Protein AF-A0A1F4F402-F1 (afdb_monomer_lite)

Sequence (115 aa):
MKLEFRPLTPDLWDDAAALFGPRGACAGCWCMFWKLPRAEFARLIEYRLSFPDFGMSSTGVLTLTAGVTGTRVSWSNEGDMGANPYLHYFALLMDRMVGPDFEQGLARLKMLAEK

Structure (mmCIF, N/CA/C/O backbone):
data_AF-A0A1F4F402-F1
#
_entry.id   AF-A0A1F4F402-F1
#
loop_
_atom_site.group_PDB
_atom_site.id
_atom_site.type_symbol
_atom_site.label_atom_id
_atom_site.label_alt_id
_atom_site.label_comp_id
_atom_site.label_asym_id
_atom_site.label_entity_id
_atom_site.label_seq_id
_atom_site.pdbx_PDB_ins_code
_atom_site.Cartn_x
_atom_site.Cartn_y
_atom_site.Cartn_z
_atom_site.occupancy
_atom_site.B_iso_or_equiv
_atom_site.auth_seq_id
_atom_site.auth_comp_id
_atom_site.auth_asym_id
_atom_site.auth_atom_id
_atom_site.pdbx_PDB_model_num
ATOM 1 N N . MET A 1 1 ? 4.636 -38.095 4.152 1.00 57.50 1 MET A N 1
ATOM 2 C CA . MET A 1 1 ? 5.052 -36.992 3.260 1.00 57.50 1 MET A CA 1
ATOM 3 C C . MET A 1 1 ? 5.585 -35.871 4.134 1.00 57.50 1 MET A C 1
ATOM 5 O O . MET A 1 1 ? 4.870 -35.460 5.039 1.00 57.50 1 MET A O 1
ATOM 9 N N . LYS A 1 2 ? 6.844 -35.461 3.952 1.00 78.38 2 LYS A N 1
ATOM 10 C CA . LYS A 1 2 ? 7.470 -34.389 4.736 1.00 78.38 2 LYS A CA 1
ATOM 11 C C . LYS A 1 2 ? 7.464 -33.130 3.875 1.00 78.38 2 LYS A C 1
ATOM 13 O O . LYS A 1 2 ? 7.974 -33.168 2.762 1.00 78.38 2 LYS A O 1
ATOM 18 N N . LEU A 1 3 ? 6.817 -32.074 4.355 1.00 86.88 3 LEU A N 1
ATOM 19 C CA . LEU A 1 3 ? 6.808 -30.774 3.691 1.00 86.88 3 LEU A CA 1
ATOM 20 C C . LEU A 1 3 ? 7.946 -29.935 4.266 1.00 86.88 3 LEU A C 1
ATOM 22 O O . LEU A 1 3 ? 8.109 -29.870 5.485 1.00 86.88 3 LEU A O 1
ATOM 26 N N . GLU A 1 4 ? 8.722 -29.313 3.388 1.00 88.00 4 GLU A N 1
ATOM 27 C CA . GLU A 1 4 ? 9.764 -28.358 3.749 1.00 88.00 4 GLU A CA 1
ATOM 28 C C . GLU A 1 4 ? 9.376 -26.987 3.209 1.00 88.00 4 GLU A C 1
ATOM 30 O O . GLU A 1 4 ? 8.964 -26.854 2.057 1.00 88.00 4 GLU A O 1
ATOM 35 N N . PHE A 1 5 ? 9.489 -25.973 4.060 1.00 87.88 5 PHE A N 1
ATOM 36 C CA . PHE A 1 5 ? 9.122 -24.603 3.734 1.00 87.88 5 PHE A CA 1
ATOM 37 C C . PHE A 1 5 ? 10.397 -23.789 3.550 1.00 87.88 5 PHE A C 1
ATOM 39 O O . PHE A 1 5 ? 11.268 -23.796 4.422 1.00 87.88 5 PHE A O 1
ATOM 46 N N . ARG A 1 6 ? 10.506 -23.096 2.416 1.00 84.62 6 ARG A N 1
ATOM 47 C CA . ARG A 1 6 ? 11.622 -22.199 2.098 1.00 84.62 6 ARG A CA 1
ATOM 48 C C . ARG A 1 6 ? 11.091 -20.772 1.930 1.00 84.62 6 ARG A C 1
ATOM 50 O O . ARG A 1 6 ? 9.959 -20.618 1.469 1.00 84.62 6 ARG A O 1
ATOM 57 N N . PRO A 1 7 ? 11.856 -19.741 2.321 1.00 85.00 7 PRO A N 1
ATOM 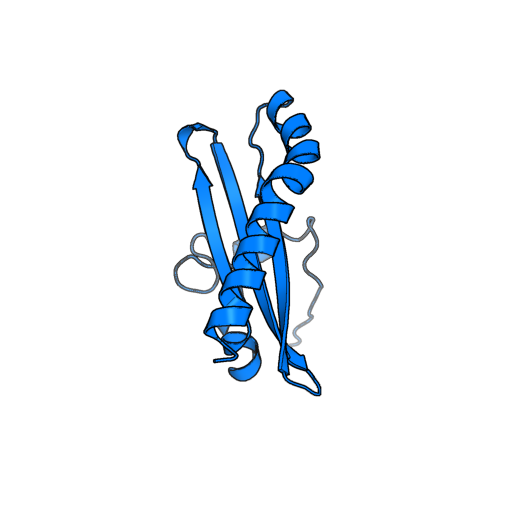58 C CA . PRO A 1 7 ? 11.492 -18.360 2.029 1.00 85.00 7 PRO A CA 1
ATOM 59 C C . PRO A 1 7 ? 11.445 -18.138 0.513 1.00 85.00 7 PRO A C 1
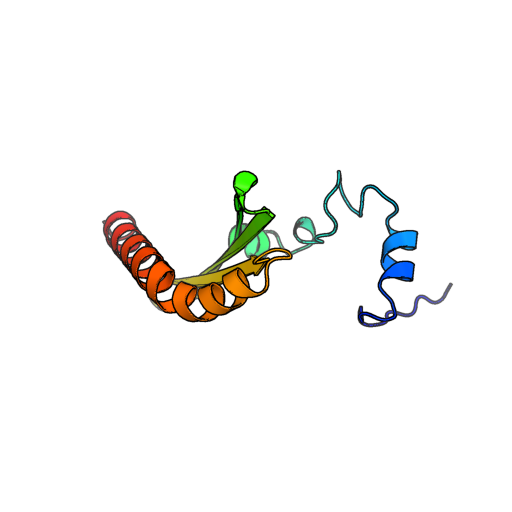ATOM 61 O O . PRO A 1 7 ? 12.235 -18.725 -0.222 1.00 85.00 7 PRO A O 1
ATOM 64 N N . LEU A 1 8 ? 10.519 -17.293 0.054 1.00 81.94 8 LEU A N 1
ATOM 65 C CA . LEU A 1 8 ? 10.440 -16.912 -1.352 1.00 81.94 8 LEU A CA 1
ATOM 66 C C . LEU A 1 8 ? 11.537 -15.888 -1.654 1.00 81.94 8 LEU A C 1
ATOM 68 O O . LEU A 1 8 ? 11.464 -14.745 -1.205 1.00 81.94 8 LEU A O 1
ATOM 72 N N . THR A 1 9 ? 12.552 -16.314 -2.391 1.00 89.69 9 THR A N 1
ATOM 73 C CA . THR A 1 9 ? 13.630 -15.470 -2.911 1.00 89.69 9 THR A CA 1
ATOM 74 C C . THR A 1 9 ? 13.460 -15.287 -4.426 1.00 89.69 9 THR A C 1
ATOM 76 O O . THR A 1 9 ? 12.722 -16.060 -5.043 1.00 89.69 9 THR A O 1
ATOM 79 N N . PRO A 1 10 ? 14.086 -14.271 -5.056 1.00 90.25 10 PRO A N 1
ATOM 80 C CA . PRO A 1 10 ? 13.924 -14.023 -6.494 1.00 90.25 10 PRO A CA 1
ATOM 81 C C . PRO A 1 10 ? 14.253 -15.235 -7.379 1.00 90.25 10 PRO A C 1
ATOM 83 O O . PRO A 1 10 ? 13.588 -15.466 -8.382 1.00 90.25 10 PRO A O 1
ATOM 86 N N . ASP A 1 11 ? 15.234 -16.040 -6.976 1.00 94.50 11 ASP A N 1
ATOM 87 C CA . ASP A 1 11 ? 15.654 -17.289 -7.622 1.00 94.50 11 ASP A CA 1
ATOM 88 C C . ASP A 1 11 ? 14.620 -18.426 -7.535 1.00 94.50 11 ASP A C 1
ATOM 90 O O . ASP A 1 11 ? 14.719 -19.393 -8.283 1.00 94.50 11 ASP A O 1
ATOM 94 N N . LEU A 1 12 ? 13.609 -18.303 -6.671 1.00 91.38 12 LEU A N 1
ATOM 95 C CA . LEU A 1 12 ? 12.534 -19.285 -6.488 1.00 91.38 12 LEU A CA 1
ATOM 96 C C . LEU A 1 12 ? 11.186 -18.805 -7.056 1.00 91.38 12 LEU A C 1
ATOM 98 O O . LEU A 1 12 ? 10.144 -19.412 -6.790 1.00 91.38 12 LEU A O 1
ATOM 102 N N . TRP A 1 13 ? 11.173 -17.709 -7.822 1.00 86.94 13 TRP A N 1
ATOM 103 C CA . TRP A 1 13 ? 9.931 -17.148 -8.358 1.00 86.94 13 TRP A CA 1
ATOM 104 C C . TRP A 1 13 ? 9.253 -18.075 -9.371 1.00 86.94 13 TRP A C 1
ATOM 106 O O . TRP A 1 13 ? 8.036 -18.248 -9.315 1.00 86.94 13 TRP A O 1
ATOM 116 N N . ASP A 1 14 ? 10.026 -18.721 -10.244 1.00 89.62 14 ASP A N 1
ATOM 117 C CA . ASP A 1 14 ? 9.483 -19.640 -11.250 1.00 89.62 14 ASP A CA 1
ATOM 118 C C . ASP A 1 14 ? 8.810 -20.862 -10.605 1.00 89.62 14 ASP A C 1
ATOM 120 O O . ASP A 1 14 ? 7.743 -21.296 -11.048 1.00 89.62 14 ASP A O 1
ATOM 124 N N . ASP A 1 15 ? 9.365 -21.362 -9.497 1.00 90.31 15 ASP A N 1
ATOM 125 C CA . ASP A 1 15 ? 8.775 -22.452 -8.714 1.00 90.31 15 ASP A CA 1
ATOM 126 C C . ASP A 1 15 ? 7.448 -22.025 -8.074 1.00 90.31 15 ASP A C 1
ATOM 128 O O . ASP A 1 15 ? 6.453 -22.757 -8.118 1.00 90.31 15 ASP A O 1
ATOM 132 N N . ALA A 1 16 ? 7.400 -20.817 -7.505 1.00 85.75 16 ALA A N 1
ATOM 133 C CA . ALA A 1 16 ? 6.163 -20.248 -6.979 1.00 85.75 16 ALA A CA 1
ATOM 134 C C . ALA A 1 16 ? 5.125 -20.044 -8.095 1.00 85.75 16 ALA A C 1
ATOM 136 O O . ALA A 1 16 ? 3.940 -20.338 -7.901 1.00 85.75 16 ALA A O 1
ATOM 137 N N . ALA A 1 17 ? 5.569 -19.605 -9.276 1.00 86.12 17 ALA A N 1
ATOM 138 C CA . ALA A 1 17 ? 4.723 -19.416 -10.442 1.00 86.12 17 ALA A CA 1
ATOM 139 C C . ALA A 1 17 ? 4.111 -20.735 -10.933 1.00 86.12 17 ALA A C 1
ATOM 141 O O . ALA A 1 17 ? 2.912 -20.800 -11.217 1.00 86.12 17 ALA A O 1
ATOM 142 N N . ALA A 1 18 ? 4.907 -21.804 -10.966 1.00 87.75 18 ALA A N 1
ATOM 143 C CA . ALA A 1 18 ? 4.453 -23.145 -11.312 1.00 87.75 18 ALA A CA 1
ATOM 144 C C . ALA A 1 18 ? 3.474 -23.716 -10.274 1.00 87.75 18 ALA A C 1
ATOM 146 O O . ALA A 1 18 ? 2.473 -24.328 -10.648 1.00 87.75 18 ALA A O 1
ATOM 147 N N . LEU A 1 19 ? 3.730 -23.487 -8.981 1.00 86.62 19 LEU A N 1
ATOM 148 C CA . LEU A 1 19 ? 2.892 -23.985 -7.888 1.00 86.62 19 LEU A CA 1
ATOM 149 C C . LEU A 1 19 ? 1.459 -23.433 -7.944 1.00 86.62 19 LEU A C 1
ATOM 151 O O . LEU A 1 19 ? 0.507 -24.175 -7.700 1.00 86.62 19 LEU A O 1
ATOM 155 N N . PHE A 1 20 ? 1.300 -22.142 -8.246 1.00 83.56 20 PHE A N 1
ATOM 156 C CA . PHE A 1 20 ? -0.009 -21.475 -8.268 1.00 83.56 20 PHE A CA 1
ATOM 157 C C . PHE A 1 20 ? -0.618 -21.340 -9.672 1.00 83.56 20 PHE A C 1
ATOM 159 O O . PHE A 1 20 ? -1.826 -21.136 -9.805 1.00 83.56 20 PHE A O 1
ATOM 166 N N . GLY A 1 21 ? 0.183 -21.498 -10.726 1.00 82.62 21 GLY A N 1
ATOM 167 C CA . GLY A 1 21 ? -0.257 -21.426 -12.115 1.00 82.62 21 GLY A CA 1
ATOM 168 C C . GLY A 1 21 ? -0.598 -20.004 -12.593 1.00 82.62 21 GLY A C 1
ATOM 169 O O . GLY A 1 21 ? -0.567 -19.041 -11.830 1.00 82.62 21 GLY A O 1
ATOM 170 N N . PRO A 1 22 ? -0.989 -19.838 -13.870 1.00 78.06 22 PRO A N 1
ATOM 171 C CA . PRO A 1 22 ? -1.123 -18.527 -14.522 1.00 78.06 22 PRO A CA 1
ATOM 172 C C . PRO A 1 22 ? -2.234 -17.628 -13.955 1.00 78.06 22 PRO A C 1
ATOM 174 O O . PRO A 1 22 ? -2.300 -16.451 -14.293 1.00 78.06 22 PRO A O 1
ATOM 177 N N . ARG A 1 23 ? -3.123 -18.163 -13.106 1.00 74.56 23 ARG A N 1
ATOM 178 C CA . ARG A 1 23 ? -4.188 -17.399 -12.430 1.00 74.56 23 ARG A CA 1
ATOM 179 C C . ARG A 1 23 ? -3.916 -17.174 -10.937 1.00 74.56 23 ARG A C 1
ATOM 181 O O . ARG A 1 23 ? -4.808 -16.697 -10.238 1.00 74.56 23 ARG A O 1
ATOM 188 N N . GLY A 1 24 ? -2.718 -17.498 -10.450 1.00 74.38 24 GLY A N 1
ATOM 189 C CA . GLY A 1 24 ? -2.340 -17.314 -9.052 1.00 74.38 24 GLY A CA 1
ATOM 190 C C . GLY A 1 24 ? -3.173 -18.143 -8.065 1.00 74.38 24 GLY A C 1
ATOM 191 O O . GLY A 1 24 ? -3.932 -19.039 -8.432 1.00 74.38 24 GLY A O 1
ATOM 192 N N . ALA A 1 25 ? -3.025 -17.827 -6.778 1.00 69.62 25 ALA A N 1
ATOM 193 C CA . ALA A 1 25 ? -3.571 -18.615 -5.674 1.00 69.62 25 ALA A CA 1
ATOM 194 C C . ALA A 1 25 ? -5.080 -18.405 -5.424 1.00 69.62 25 ALA A C 1
ATOM 196 O O . ALA A 1 25 ? -5.731 -19.298 -4.882 1.00 69.62 25 ALA A O 1
ATOM 197 N N . CYS A 1 26 ? -5.651 -17.245 -5.785 1.00 65.75 26 CYS A N 1
ATOM 198 C CA . CYS A 1 26 ? -7.094 -16.980 -5.670 1.00 65.75 26 CYS A CA 1
ATOM 199 C C . CYS A 1 26 ? -7.580 -15.989 -6.728 1.00 65.75 26 CYS A C 1
ATOM 201 O O . CYS A 1 26 ? -7.274 -14.801 -6.653 1.00 65.75 26 CYS A O 1
ATOM 203 N N . ALA A 1 27 ? -8.375 -16.472 -7.687 1.00 64.25 27 ALA A N 1
ATOM 204 C CA . ALA A 1 27 ? -9.091 -15.650 -8.669 1.00 64.25 27 ALA A CA 1
ATOM 205 C C . ALA A 1 27 ? -8.232 -14.579 -9.386 1.00 64.25 27 ALA A C 1
ATOM 207 O O . ALA A 1 27 ? -8.727 -13.501 -9.700 1.00 64.25 27 ALA A O 1
ATOM 208 N N . GLY A 1 28 ? -6.951 -14.858 -9.652 1.00 66.62 28 GLY A N 1
ATOM 209 C CA . GLY A 1 28 ? -6.022 -13.908 -10.275 1.00 66.62 28 GLY A CA 1
ATOM 210 C C . GLY A 1 28 ? -5.081 -13.191 -9.300 1.00 66.62 28 GLY A C 1
ATOM 211 O O . GLY A 1 28 ? -4.098 -12.614 -9.759 1.00 66.62 28 GLY A O 1
ATOM 212 N N . CYS A 1 29 ? -5.320 -13.235 -7.979 1.00 69.31 29 CYS A N 1
ATOM 213 C CA . CYS A 1 29 ? -4.387 -12.685 -6.987 1.00 69.31 29 CYS A CA 1
ATOM 214 C C . CYS A 1 29 ? -3.326 -13.708 -6.573 1.00 69.31 29 CYS A C 1
ATOM 216 O O . CYS A 1 29 ? -3.616 -14.870 -6.272 1.00 69.31 29 CYS A O 1
ATOM 218 N N . TRP A 1 30 ? -2.095 -13.214 -6.482 1.00 71.19 30 TRP A N 1
ATOM 219 C CA . TRP A 1 30 ? -0.933 -13.909 -5.923 1.00 71.19 30 TRP A CA 1
ATOM 220 C C . TRP A 1 30 ? -0.695 -13.563 -4.448 1.00 71.19 30 TRP A C 1
ATOM 222 O O . TRP A 1 30 ? 0.046 -14.250 -3.751 1.00 71.19 30 TRP A O 1
ATOM 232 N N . CYS A 1 31 ? -1.352 -12.511 -3.958 1.00 66.62 31 CYS A N 1
ATOM 233 C CA . CYS A 1 31 ? -1.361 -12.127 -2.555 1.00 66.62 31 CYS A CA 1
ATOM 234 C C . CYS A 1 31 ? -1.967 -13.246 -1.692 1.00 66.62 31 CYS A C 1
ATOM 236 O O . CYS A 1 31 ? -2.873 -13.920 -2.143 1.00 66.62 31 CYS A O 1
ATOM 238 N N . MET A 1 32 ? -1.527 -13.455 -0.447 1.00 69.19 32 MET A N 1
ATOM 239 C CA . MET A 1 32 ? -2.148 -14.424 0.489 1.00 69.19 32 MET A CA 1
ATOM 240 C C . MET A 1 32 ? -2.988 -13.724 1.565 1.00 69.19 32 MET A C 1
ATOM 242 O O . MET A 1 32 ? -3.213 -14.255 2.650 1.00 69.19 32 MET A O 1
ATOM 246 N N . PHE A 1 33 ? -3.436 -12.507 1.271 1.00 63.53 33 PHE A N 1
ATOM 247 C CA . PHE A 1 33 ? -3.938 -11.560 2.259 1.00 63.53 33 PHE A CA 1
ATOM 248 C C . PHE A 1 33 ? -5.185 -12.031 3.015 1.00 63.53 33 PHE A C 1
ATOM 250 O O . PHE A 1 33 ? -5.333 -11.783 4.207 1.00 63.53 33 PHE A O 1
ATOM 257 N N . TRP A 1 34 ? -6.053 -12.799 2.353 1.00 61.75 34 TRP A N 1
ATOM 258 C CA . TRP A 1 34 ? -7.238 -13.406 2.971 1.00 61.75 34 TRP A CA 1
ATOM 259 C C . TRP A 1 34 ? -6.911 -14.499 3.999 1.00 61.75 34 TRP A C 1
ATOM 261 O O . TRP A 1 34 ? -7.810 -14.946 4.708 1.00 61.75 34 TRP A O 1
ATOM 271 N N . LYS A 1 35 ? -5.655 -14.968 4.067 1.00 66.81 35 LYS A N 1
ATOM 272 C CA . LYS A 1 35 ? -5.200 -15.909 5.102 1.00 66.81 35 LYS A CA 1
ATOM 273 C C . LYS A 1 35 ? -4.736 -15.214 6.379 1.00 66.81 35 LYS A C 1
ATOM 275 O O . LYS A 1 35 ? -4.493 -15.908 7.364 1.00 66.81 35 LYS A O 1
ATOM 280 N N . LEU A 1 36 ? -4.623 -13.883 6.386 1.00 69.62 36 LEU A N 1
ATOM 281 C CA . LEU A 1 36 ? -4.399 -13.148 7.625 1.00 69.62 36 LEU A CA 1
ATOM 282 C C . LEU A 1 36 ? -5.605 -13.336 8.560 1.00 69.62 36 LEU A C 1
ATOM 284 O O . LEU A 1 36 ? -6.743 -13.435 8.083 1.00 69.62 36 LEU A O 1
ATOM 288 N N . PRO A 1 37 ? -5.399 -13.368 9.891 1.00 79.38 37 PRO A N 1
ATOM 289 C CA . PRO A 1 37 ? -6.499 -13.308 10.841 1.00 79.38 37 PRO A CA 1
ATOM 290 C C . PRO A 1 37 ? -7.448 -12.166 10.469 1.00 79.38 37 PRO A C 1
ATOM 292 O O . PRO A 1 37 ? -7.001 -11.076 10.121 1.00 79.38 37 PRO A O 1
ATOM 295 N N . ARG A 1 38 ? -8.766 -12.375 10.576 1.00 72.88 38 ARG A N 1
ATOM 296 C CA . ARG A 1 38 ? -9.774 -11.370 10.180 1.00 72.88 38 ARG A CA 1
ATOM 297 C C . ARG A 1 38 ? -9.503 -9.980 10.774 1.00 72.88 38 ARG A C 1
ATOM 299 O O . ARG A 1 38 ? -9.776 -8.974 10.128 1.00 72.88 38 ARG A O 1
ATOM 306 N N . ALA A 1 39 ? -8.966 -9.933 11.994 1.00 71.56 39 ALA A N 1
ATOM 307 C CA . ALA A 1 39 ? -8.585 -8.697 12.666 1.00 71.56 39 ALA A CA 1
ATOM 308 C C . ALA A 1 39 ? -7.412 -7.966 11.989 1.00 71.56 39 ALA A C 1
ATOM 310 O O . ALA A 1 39 ? -7.391 -6.744 12.005 1.00 71.56 39 ALA A O 1
ATOM 311 N N . GLU A 1 40 ? -6.457 -8.684 11.400 1.00 71.75 40 GLU A N 1
ATOM 312 C CA . GLU A 1 40 ? -5.382 -8.099 10.591 1.00 71.75 40 GLU A CA 1
ATOM 313 C C . GLU A 1 40 ? -5.892 -7.700 9.210 1.00 71.75 40 GLU A C 1
ATOM 315 O O . GLU A 1 40 ? -5.652 -6.577 8.785 1.00 71.75 40 GLU A O 1
ATOM 320 N N . PHE A 1 41 ? -6.691 -8.550 8.558 1.00 71.56 41 PHE A N 1
ATOM 321 C CA . PHE A 1 41 ? -7.305 -8.217 7.270 1.00 71.56 41 PHE A CA 1
ATOM 322 C C . PHE A 1 41 ? -8.133 -6.921 7.338 1.00 71.56 41 PHE A C 1
ATOM 324 O O . PHE A 1 41 ? -8.005 -6.053 6.483 1.00 71.56 41 PHE A O 1
ATOM 331 N N . ALA A 1 42 ? -8.938 -6.742 8.391 1.00 75.44 42 ALA A N 1
ATOM 332 C CA . ALA A 1 42 ? -9.751 -5.539 8.586 1.00 75.44 42 ALA A CA 1
ATOM 333 C C . ALA A 1 42 ? -8.933 -4.267 8.884 1.00 75.44 42 ALA A C 1
ATOM 335 O O . ALA A 1 42 ? -9.483 -3.168 8.878 1.00 75.44 42 ALA A O 1
ATOM 336 N N . ARG A 1 43 ? -7.639 -4.405 9.184 1.00 80.69 43 ARG A N 1
ATOM 337 C CA . ARG A 1 43 ? -6.739 -3.295 9.516 1.00 80.69 43 ARG A CA 1
ATOM 338 C C . ARG A 1 43 ? -5.947 -2.794 8.321 1.00 80.69 43 ARG A C 1
ATOM 340 O O . ARG A 1 43 ? -5.117 -1.908 8.491 1.00 80.69 43 ARG A O 1
ATOM 347 N N . LEU A 1 44 ? -6.176 -3.341 7.137 1.00 81.25 44 LEU A N 1
ATOM 348 C CA . LEU A 1 44 ? -5.408 -2.993 5.961 1.00 81.25 44 LEU A CA 1
ATOM 349 C C . LEU A 1 44 ? -6.312 -2.581 4.808 1.00 81.25 44 LEU A C 1
ATOM 351 O O . LEU A 1 44 ? -7.327 -3.214 4.527 1.00 81.25 44 LEU A O 1
ATOM 355 N N . ILE A 1 45 ? -5.900 -1.519 4.129 1.00 84.31 45 ILE A N 1
ATOM 356 C CA . ILE A 1 45 ? -6.543 -1.026 2.919 1.00 84.31 45 ILE A CA 1
ATOM 357 C C . ILE A 1 45 ? -5.451 -0.903 1.860 1.00 84.31 45 ILE A C 1
ATOM 359 O O . ILE A 1 45 ? -4.580 -0.042 1.969 1.00 84.31 45 ILE A O 1
ATOM 363 N N . GLU A 1 46 ? -5.490 -1.770 0.852 1.00 85.00 46 GLU A N 1
ATOM 364 C CA . GLU A 1 46 ? -4.650 -1.667 -0.343 1.00 85.00 46 GLU A CA 1
ATOM 365 C C . GLU A 1 46 ? -5.442 -0.961 -1.444 1.00 85.00 46 GLU A C 1
ATOM 367 O O . GLU A 1 46 ? -6.611 -1.272 -1.686 1.00 85.00 46 GLU A O 1
ATOM 372 N N . TYR A 1 47 ? -4.803 -0.021 -2.128 1.00 82.88 47 TYR A N 1
ATOM 373 C CA . TYR A 1 47 ? -5.329 0.590 -3.339 1.00 82.88 47 TYR A CA 1
ATOM 374 C C . TYR A 1 47 ? -4.267 0.550 -4.434 1.00 82.88 47 TYR A C 1
ATOM 376 O O . TYR A 1 47 ? -3.074 0.694 -4.177 1.00 82.88 47 TYR A O 1
ATOM 384 N N . ARG A 1 48 ? -4.712 0.365 -5.678 1.00 82.69 48 ARG A N 1
ATOM 385 C CA . ARG A 1 48 ? -3.848 0.390 -6.857 1.00 82.69 48 ARG A CA 1
ATOM 386 C C . ARG A 1 48 ? -4.327 1.468 -7.814 1.00 82.69 48 ARG A C 1
ATOM 388 O O . ARG A 1 48 ? -5.473 1.446 -8.255 1.00 82.69 48 ARG A O 1
ATOM 395 N N . LEU A 1 49 ? -3.435 2.394 -8.130 1.00 82.31 49 LEU A N 1
ATOM 396 C CA . LEU A 1 49 ? -3.604 3.429 -9.136 1.00 82.31 49 LEU A CA 1
ATOM 397 C C . LEU A 1 49 ? -2.826 3.006 -10.381 1.00 82.31 49 LEU A C 1
ATOM 399 O O . LEU A 1 49 ? -1.647 2.662 -10.307 1.00 82.31 49 LEU A O 1
ATOM 403 N N . SER A 1 50 ? -3.493 3.002 -11.529 1.00 80.50 50 SER A N 1
ATOM 404 C CA . SER A 1 50 ? -2.865 2.734 -12.821 1.00 80.50 50 SER A CA 1
ATOM 405 C C . SER A 1 50 ? -2.898 4.009 -13.649 1.00 80.50 50 SER A C 1
ATOM 407 O O . SER A 1 50 ? -3.935 4.669 -13.716 1.00 80.50 50 SER A O 1
ATOM 409 N N . PHE A 1 51 ? -1.768 4.337 -14.273 1.00 81.75 51 PHE A N 1
ATOM 410 C CA . PHE A 1 51 ? -1.610 5.472 -15.177 1.00 81.75 51 PHE A CA 1
ATOM 411 C C . PHE A 1 51 ? -1.199 4.933 -16.557 1.00 81.75 51 PHE A C 1
ATOM 413 O O . PHE A 1 51 ? -0.007 4.915 -16.881 1.00 81.75 51 PHE A O 1
ATOM 420 N N . PRO A 1 52 ? -2.165 4.445 -17.363 1.00 78.56 52 PRO A N 1
ATOM 421 C CA . PRO A 1 52 ? -1.880 3.703 -18.591 1.00 78.56 52 PRO A CA 1
ATOM 422 C C . PRO A 1 52 ? -1.061 4.509 -19.600 1.00 78.56 52 PRO A C 1
ATOM 424 O O . PRO A 1 52 ? -0.132 3.971 -20.195 1.00 78.56 52 PRO A O 1
ATOM 427 N N . ASP A 1 53 ? -1.347 5.807 -19.723 1.00 81.38 53 ASP A N 1
ATOM 428 C CA . ASP A 1 53 ? -0.691 6.705 -20.682 1.00 81.38 53 ASP A CA 1
ATOM 429 C C . ASP A 1 53 ? 0.813 6.879 -20.423 1.00 81.38 53 ASP A C 1
ATOM 431 O O . ASP A 1 53 ? 1.573 7.205 -21.332 1.00 81.38 53 ASP A O 1
ATOM 435 N N . PHE A 1 54 ? 1.254 6.632 -19.189 1.00 73.69 54 PHE A N 1
ATOM 436 C CA . PHE A 1 54 ? 2.655 6.736 -18.787 1.00 73.69 54 PHE A CA 1
ATOM 437 C C . PHE A 1 54 ? 3.310 5.373 -18.547 1.00 73.69 54 PHE A C 1
ATOM 439 O O . PHE A 1 54 ? 4.494 5.316 -18.224 1.00 73.69 54 PHE A O 1
ATOM 446 N N . GLY A 1 55 ? 2.558 4.275 -18.682 1.00 78.62 55 GLY A N 1
ATOM 447 C CA . GLY A 1 55 ? 3.033 2.941 -18.315 1.00 78.62 55 GLY A CA 1
ATOM 448 C C . GLY A 1 55 ? 3.436 2.835 -16.842 1.00 78.62 55 GLY A C 1
ATOM 449 O O . GLY A 1 55 ? 4.307 2.037 -16.515 1.00 78.62 55 GLY A O 1
ATOM 450 N N . MET A 1 56 ? 2.840 3.659 -15.973 1.00 81.94 56 MET A N 1
ATOM 451 C CA . MET A 1 56 ? 3.157 3.702 -14.547 1.00 81.94 56 MET A CA 1
ATOM 452 C C . MET A 1 56 ? 2.044 3.061 -13.724 1.00 81.94 56 MET A C 1
ATOM 454 O O . MET A 1 56 ? 0.857 3.114 -14.071 1.00 81.94 56 MET A O 1
ATOM 458 N N . SER A 1 57 ? 2.415 2.495 -12.584 1.00 83.50 57 SER A N 1
ATOM 459 C CA . SER A 1 57 ? 1.454 2.021 -11.591 1.00 83.50 57 SER A CA 1
ATOM 460 C C . SER A 1 57 ? 1.933 2.346 -10.187 1.00 83.50 57 SER A C 1
ATOM 462 O O . SER A 1 57 ? 3.129 2.427 -9.940 1.00 83.50 57 SER A O 1
ATOM 464 N N . SER A 1 58 ? 0.999 2.565 -9.270 1.00 82.81 58 SER A N 1
ATOM 465 C CA . SER A 1 58 ? 1.272 2.855 -7.867 1.00 82.81 58 SER A CA 1
ATOM 466 C C . SER A 1 58 ? 0.349 1.999 -7.011 1.00 82.81 58 SER A C 1
ATOM 468 O O . SER A 1 58 ? -0.862 1.962 -7.219 1.00 82.81 58 SER A O 1
ATOM 470 N N . THR A 1 59 ? 0.930 1.256 -6.082 1.00 87.56 59 THR A N 1
ATOM 471 C CA . THR A 1 59 ? 0.232 0.454 -5.086 1.00 87.56 59 THR A CA 1
ATOM 472 C C . THR A 1 59 ? 0.491 1.080 -3.729 1.00 87.56 59 THR A C 1
ATOM 474 O O . THR A 1 59 ? 1.625 1.124 -3.257 1.00 87.56 59 THR A O 1
ATOM 477 N N . GLY A 1 60 ? -0.569 1.563 -3.092 1.00 86.50 60 GLY A N 1
ATOM 478 C CA . GLY A 1 60 ? -0.490 2.097 -1.748 1.00 86.50 60 GLY A CA 1
ATOM 479 C C . GLY A 1 60 ? -1.207 1.220 -0.737 1.00 86.50 60 GLY A C 1
ATOM 480 O O . GLY A 1 60 ? -2.227 0.598 -1.031 1.00 86.50 60 GLY A O 1
ATOM 481 N N . VAL A 1 61 ? -0.665 1.181 0.475 1.00 88.31 61 VAL A N 1
ATOM 482 C CA . VAL A 1 61 ? -1.190 0.399 1.592 1.00 88.31 61 VAL A CA 1
ATOM 483 C C . VAL A 1 61 ? -1.351 1.313 2.796 1.00 88.31 61 VAL A C 1
ATOM 485 O O . VAL A 1 61 ? -0.411 1.978 3.222 1.00 88.31 61 VAL A O 1
ATOM 488 N N . LEU A 1 62 ? -2.549 1.329 3.369 1.00 87.12 62 LEU A N 1
ATOM 489 C CA . LEU A 1 62 ? -2.851 1.940 4.658 1.00 87.12 62 LEU A CA 1
ATOM 490 C C . LEU A 1 62 ? -2.975 0.829 5.697 1.00 87.12 62 LEU A C 1
ATOM 492 O O . LEU A 1 62 ? -3.758 -0.102 5.522 1.00 87.12 62 LEU A O 1
ATOM 496 N N . THR A 1 63 ? -2.224 0.937 6.788 1.00 86.62 63 THR A N 1
ATOM 497 C CA . THR A 1 63 ? -2.280 0.016 7.925 1.00 86.62 63 THR A CA 1
ATOM 498 C C . THR A 1 63 ? -2.807 0.744 9.155 1.00 86.62 63 THR A C 1
ATOM 500 O O . THR A 1 63 ? -2.292 1.787 9.557 1.00 86.62 63 THR A O 1
ATOM 503 N N . LEU A 1 64 ? -3.837 0.173 9.766 1.00 86.69 64 LEU A N 1
ATOM 504 C CA . LEU A 1 64 ? -4.542 0.676 10.937 1.00 86.69 64 LEU A CA 1
ATOM 505 C C . LEU A 1 64 ? -4.115 -0.150 12.151 1.00 86.69 64 LEU A C 1
ATOM 507 O O . LEU A 1 64 ? -4.483 -1.313 12.296 1.00 86.69 64 LEU A O 1
ATOM 511 N N . THR A 1 65 ? -3.345 0.436 13.056 1.00 83.88 65 THR A N 1
ATOM 512 C CA . THR A 1 65 ? -2.945 -0.217 14.309 1.00 83.88 65 THR A CA 1
ATOM 513 C C . THR A 1 65 ? -3.641 0.438 15.491 1.00 83.88 65 THR A C 1
ATOM 515 O O . THR A 1 65 ? -3.681 1.661 15.607 1.00 83.88 65 THR A O 1
ATOM 518 N N . ALA A 1 66 ? -4.205 -0.374 16.387 1.00 81.38 66 ALA A N 1
ATOM 519 C CA . ALA A 1 66 ? -4.767 0.136 17.632 1.00 81.38 66 ALA A CA 1
ATOM 520 C C . ALA A 1 66 ? -3.630 0.709 18.494 1.00 81.38 66 ALA A C 1
ATOM 522 O O . ALA A 1 66 ? -2.676 0.003 18.820 1.00 81.38 66 ALA A O 1
ATOM 523 N N . GLY A 1 67 ? -3.714 1.994 18.817 1.00 77.25 67 GLY A N 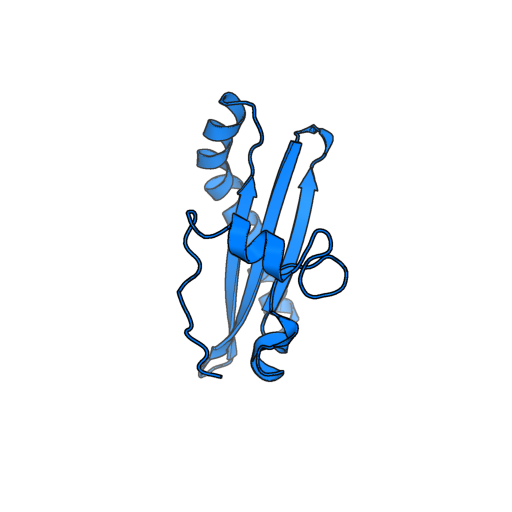1
ATOM 524 C CA . GLY A 1 67 ? -2.829 2.685 19.745 1.00 77.25 67 GLY A CA 1
ATOM 525 C C . GLY A 1 67 ? -3.461 2.815 21.131 1.00 77.25 67 GLY A C 1
ATOM 526 O O . GLY A 1 67 ? -4.640 2.534 21.328 1.00 77.25 67 GLY A O 1
ATOM 527 N N . VAL A 1 68 ? -2.668 3.278 22.101 1.00 74.62 68 VAL A N 1
ATOM 528 C CA . VAL A 1 68 ? -3.104 3.448 23.502 1.00 74.62 68 VAL A CA 1
ATOM 529 C C . VAL A 1 68 ? -4.255 4.460 23.629 1.00 74.62 68 VAL A C 1
ATOM 531 O O . VAL A 1 68 ? -5.124 4.299 24.478 1.00 74.62 68 VAL A O 1
ATOM 534 N N . THR A 1 69 ? -4.288 5.482 22.769 1.00 77.56 69 THR A N 1
ATOM 535 C CA . THR A 1 69 ? -5.278 6.575 22.794 1.00 77.56 69 THR A CA 1
ATOM 536 C C . THR A 1 69 ? -5.868 6.871 21.409 1.00 77.56 69 THR A C 1
ATOM 538 O O . THR A 1 69 ? -6.095 8.026 21.059 1.00 77.56 69 THR A O 1
ATOM 541 N N . GLY A 1 70 ? -6.093 5.840 20.586 1.00 80.69 70 GLY A N 1
ATOM 542 C CA . GLY A 1 70 ? -6.705 5.995 19.260 1.00 80.69 70 GLY A CA 1
ATOM 543 C C . GLY A 1 70 ? -6.219 4.961 18.250 1.00 80.69 70 GLY A C 1
ATOM 544 O O . GLY A 1 70 ? -5.652 3.939 18.621 1.00 80.69 70 GLY A O 1
ATOM 545 N N . THR A 1 71 ? -6.415 5.226 16.960 1.00 84.94 71 THR A N 1
ATOM 546 C CA . THR A 1 71 ? -5.894 4.373 15.879 1.00 84.94 71 THR A CA 1
ATOM 547 C C . THR A 1 71 ? -4.718 5.068 15.204 1.00 84.94 71 THR A C 1
ATOM 549 O O . THR A 1 71 ? -4.848 6.191 14.724 1.00 84.94 71 THR A O 1
ATOM 552 N N . ARG A 1 72 ? -3.560 4.405 15.155 1.00 85.12 72 ARG A N 1
ATOM 553 C CA . ARG A 1 72 ? -2.420 4.835 14.345 1.00 85.12 72 ARG A CA 1
ATOM 554 C C . ARG A 1 72 ? -2.644 4.373 12.911 1.00 85.12 72 ARG A C 1
ATOM 556 O O . ARG A 1 72 ? -2.791 3.180 12.663 1.00 85.12 72 ARG A O 1
ATOM 563 N N . VAL A 1 73 ? -2.629 5.318 11.981 1.00 86.62 73 VAL A N 1
ATOM 564 C CA . VAL A 1 73 ? -2.663 5.038 10.544 1.00 86.62 73 VAL A CA 1
ATOM 565 C C . VAL A 1 73 ? -1.252 5.223 10.000 1.00 86.62 73 VAL A C 1
ATOM 567 O O . VAL A 1 73 ? -0.695 6.312 10.115 1.00 86.62 73 VAL A O 1
ATOM 570 N N . SER A 1 74 ? -0.659 4.172 9.440 1.00 85.81 74 SER A N 1
ATOM 571 C CA . SER A 1 74 ? 0.562 4.272 8.636 1.00 85.81 74 SER A CA 1
ATOM 572 C C . SER A 1 74 ? 0.222 4.046 7.176 1.00 85.81 74 SER A C 1
ATOM 574 O O . SER A 1 74 ? -0.639 3.227 6.862 1.00 85.81 74 SER A O 1
ATOM 576 N N . TRP A 1 75 ? 0.902 4.753 6.285 1.00 85.62 75 TRP A N 1
ATOM 577 C CA . TRP A 1 75 ? 0.724 4.597 4.852 1.00 85.62 75 TRP A CA 1
ATOM 578 C C . TRP A 1 75 ? 2.069 4.293 4.200 1.00 85.62 75 TRP A C 1
ATOM 580 O O . TRP A 1 75 ? 3.105 4.782 4.645 1.00 85.62 75 TRP A O 1
ATOM 590 N N . SER A 1 76 ? 2.044 3.467 3.164 1.00 85.44 76 SER A N 1
ATOM 591 C CA . SER A 1 76 ? 3.167 3.245 2.263 1.00 85.44 76 SER A CA 1
ATOM 592 C C . SER A 1 76 ? 2.666 3.336 0.834 1.00 85.44 76 SER A C 1
ATOM 594 O O . SER A 1 76 ? 1.523 2.974 0.554 1.00 85.44 76 SER A O 1
ATOM 596 N N . ASN A 1 77 ? 3.512 3.813 -0.068 1.00 83.44 77 ASN A N 1
ATOM 597 C CA . ASN A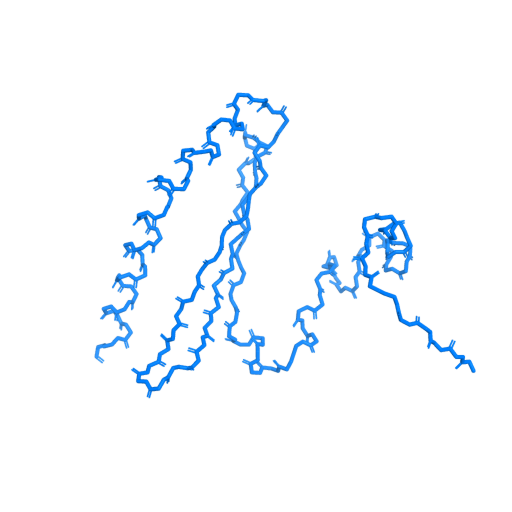 1 77 ? 3.233 3.814 -1.492 1.00 83.44 77 ASN A CA 1
ATOM 598 C C . ASN A 1 77 ? 4.460 3.285 -2.234 1.00 83.44 77 ASN A C 1
ATOM 600 O O . ASN A 1 77 ? 5.573 3.746 -1.992 1.00 83.44 77 ASN A O 1
ATOM 604 N N . GLU A 1 78 ? 4.243 2.312 -3.105 1.00 83.38 78 GLU A N 1
ATOM 605 C CA . GLU A 1 78 ? 5.243 1.730 -3.988 1.00 83.38 78 GLU A CA 1
ATOM 606 C C . GLU A 1 78 ? 4.773 1.911 -5.429 1.00 83.38 78 GLU A C 1
ATOM 608 O O . GLU A 1 78 ? 3.597 1.712 -5.727 1.00 83.38 78 GLU A O 1
ATOM 613 N N . GLY A 1 79 ? 5.663 2.307 -6.333 1.00 81.19 79 GLY A N 1
ATOM 614 C CA . GLY A 1 79 ? 5.291 2.554 -7.720 1.00 81.19 79 GLY A CA 1
ATOM 615 C C . GLY A 1 79 ? 6.336 2.084 -8.717 1.00 81.19 79 GLY A C 1
ATOM 616 O O . GLY A 1 79 ? 7.533 2.130 -8.448 1.00 81.19 79 GLY A O 1
ATOM 617 N N . ASP A 1 80 ? 5.851 1.659 -9.879 1.00 82.75 80 ASP A N 1
ATOM 618 C CA . ASP A 1 80 ? 6.644 1.405 -11.074 1.00 82.75 80 ASP A CA 1
ATOM 619 C C . ASP A 1 80 ? 6.590 2.645 -11.976 1.00 82.75 80 ASP A C 1
ATOM 621 O O . ASP A 1 80 ? 5.509 3.080 -12.390 1.00 82.75 80 ASP A O 1
ATOM 625 N N . MET A 1 81 ? 7.764 3.210 -12.266 1.00 80.25 81 MET A N 1
ATOM 626 C CA . MET A 1 81 ? 7.949 4.414 -13.088 1.00 80.25 81 MET A CA 1
ATOM 627 C C . MET A 1 81 ? 8.068 4.105 -14.590 1.00 80.25 81 MET A C 1
ATOM 629 O O . MET A 1 81 ? 8.322 5.008 -15.392 1.00 80.25 81 MET A O 1
ATOM 633 N N . GLY A 1 82 ? 7.895 2.841 -14.982 1.00 78.50 82 GLY A N 1
ATOM 634 C CA . GLY A 1 82 ? 7.915 2.392 -16.366 1.00 78.50 82 GLY A CA 1
ATOM 635 C C . GLY A 1 82 ? 9.319 2.359 -16.978 1.00 78.50 82 GLY A C 1
ATOM 636 O O . GLY A 1 82 ? 10.340 2.550 -16.319 1.00 78.50 82 GLY A O 1
ATOM 637 N N . ALA A 1 83 ? 9.388 2.108 -18.287 1.00 80.69 83 ALA A N 1
ATOM 638 C CA . ALA A 1 83 ? 10.652 1.862 -18.991 1.00 80.69 83 ALA A CA 1
ATOM 639 C C . ALA A 1 83 ? 11.469 3.129 -19.321 1.00 80.69 83 ALA A C 1
ATOM 641 O O . ALA A 1 83 ? 12.597 3.023 -19.799 1.00 80.69 83 ALA A O 1
ATOM 642 N N . ASN A 1 84 ? 10.914 4.330 -19.119 1.00 79.38 84 ASN A N 1
ATOM 643 C CA . ASN A 1 84 ? 11.580 5.575 -19.492 1.00 79.38 84 ASN A CA 1
ATOM 644 C C . ASN A 1 84 ? 12.538 6.042 -18.378 1.00 79.38 84 ASN A C 1
ATOM 646 O O . ASN A 1 84 ? 12.061 6.519 -17.349 1.00 79.38 84 ASN A O 1
ATOM 650 N N . PRO A 1 85 ? 13.870 6.017 -18.577 1.00 80.06 85 PRO A N 1
ATOM 651 C CA . PRO A 1 85 ? 14.838 6.369 -17.535 1.00 80.06 85 PRO A CA 1
ATOM 652 C C . PRO A 1 85 ? 14.723 7.824 -17.054 1.00 80.06 85 PRO A C 1
ATOM 654 O O . PRO A 1 85 ? 15.091 8.121 -15.920 1.00 80.06 85 PRO A O 1
ATOM 657 N N . TYR A 1 86 ? 14.163 8.737 -17.857 1.00 81.38 86 TYR A N 1
ATOM 658 C CA . TYR A 1 86 ? 13.890 10.104 -17.404 1.00 81.38 86 TYR A CA 1
ATOM 659 C C . TYR A 1 86 ? 12.809 10.157 -16.315 1.00 81.38 86 TYR A C 1
ATOM 661 O O . TYR A 1 86 ? 12.908 10.970 -15.397 1.00 81.38 86 TYR A O 1
ATOM 669 N N . LEU A 1 87 ? 11.807 9.271 -16.375 1.00 75.88 87 LEU A N 1
ATOM 670 C CA . LEU A 1 87 ? 10.740 9.200 -15.372 1.00 75.88 87 LEU A CA 1
ATOM 671 C C . LEU A 1 87 ? 11.244 8.656 -14.028 1.00 75.88 87 LEU A C 1
ATOM 673 O O . LEU A 1 87 ? 10.688 8.993 -12.988 1.00 75.88 87 LEU A O 1
ATOM 677 N N . HIS A 1 88 ? 12.355 7.915 -14.006 1.00 80.69 88 HIS A N 1
ATOM 678 C CA . HIS A 1 88 ? 12.968 7.440 -12.758 1.00 80.69 88 HIS A CA 1
ATOM 679 C C . HIS A 1 88 ? 13.552 8.589 -11.926 1.00 80.69 88 HIS A C 1
ATOM 681 O O . HIS A 1 88 ? 13.481 8.556 -10.701 1.00 80.69 88 HIS A O 1
ATOM 687 N N . TYR A 1 89 ? 14.042 9.665 -12.554 1.00 80.88 89 TYR A N 1
ATOM 688 C CA . TYR A 1 89 ? 14.431 10.879 -11.820 1.00 80.88 89 TYR A CA 1
ATOM 689 C C . TYR A 1 89 ? 13.226 11.593 -11.199 1.00 80.88 89 TYR A C 1
ATOM 691 O O . TYR A 1 89 ? 13.352 12.230 -10.154 1.00 80.88 89 TYR A O 1
ATOM 699 N N . PHE A 1 90 ? 12.046 11.443 -11.803 1.00 74.31 90 PHE A N 1
ATOM 700 C CA . PHE A 1 90 ? 10.792 11.926 -11.235 1.00 74.31 90 PHE A CA 1
ATOM 701 C C . PHE A 1 90 ? 10.411 11.170 -9.954 1.00 74.31 90 PHE A C 1
ATOM 703 O O . PHE A 1 90 ? 9.801 11.764 -9.069 1.00 74.31 90 PHE A O 1
ATOM 710 N N . ALA A 1 91 ? 10.841 9.912 -9.789 1.00 75.06 91 ALA A N 1
ATOM 711 C CA . ALA A 1 91 ? 10.630 9.138 -8.560 1.00 75.06 91 ALA A CA 1
ATOM 712 C C . ALA A 1 91 ? 11.260 9.814 -7.332 1.00 75.06 91 ALA A C 1
ATOM 714 O O . ALA A 1 91 ? 10.670 9.837 -6.256 1.00 75.06 91 ALA A O 1
ATOM 715 N N . LEU A 1 92 ? 12.427 10.444 -7.508 1.00 78.19 92 LEU A N 1
ATOM 716 C CA . LEU A 1 92 ? 13.120 11.186 -6.447 1.00 78.19 92 LEU A CA 1
ATOM 717 C C . LEU A 1 92 ? 12.366 12.457 -6.021 1.00 78.19 92 LEU A C 1
ATOM 719 O O . LEU A 1 92 ? 12.587 12.982 -4.931 1.00 78.19 92 LEU A O 1
ATOM 723 N N . LEU A 1 93 ? 11.491 12.969 -6.889 1.00 77.19 93 LEU A N 1
ATOM 724 C CA . LEU A 1 93 ? 10.653 14.142 -6.641 1.00 77.19 93 LEU A CA 1
ATOM 725 C C . LEU A 1 93 ? 9.243 13.760 -6.174 1.00 77.19 93 LEU A C 1
ATOM 727 O O . LEU A 1 93 ? 8.573 14.580 -5.546 1.00 77.19 93 LEU A O 1
ATOM 731 N N . MET A 1 94 ? 8.801 12.530 -6.455 1.00 75.00 94 MET A N 1
ATOM 732 C CA . MET A 1 94 ? 7.463 12.044 -6.118 1.00 75.00 94 MET A CA 1
ATOM 733 C C . MET A 1 94 ? 7.197 12.086 -4.617 1.00 75.00 94 MET A C 1
ATOM 735 O O . MET A 1 94 ? 6.124 12.532 -4.233 1.00 75.00 94 MET A O 1
ATOM 739 N N . ASP A 1 95 ? 8.161 11.723 -3.769 1.00 72.62 95 ASP A N 1
ATOM 740 C CA . ASP A 1 95 ? 7.994 11.780 -2.307 1.00 72.62 95 ASP A CA 1
ATOM 741 C C . ASP A 1 95 ? 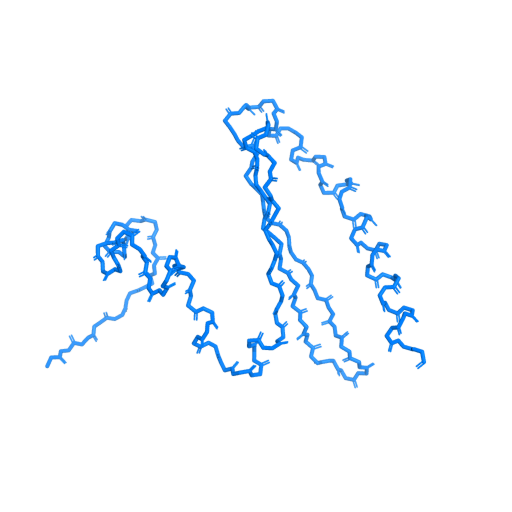7.635 13.198 -1.824 1.00 72.62 95 ASP A C 1
ATOM 743 O O . ASP A 1 95 ? 6.667 13.404 -1.093 1.00 72.62 95 ASP A O 1
ATOM 747 N N . ARG A 1 96 ? 8.332 14.213 -2.349 1.00 79.00 96 ARG A N 1
ATOM 748 C CA . ARG A 1 96 ? 8.062 15.623 -2.030 1.00 79.00 96 ARG A CA 1
ATOM 749 C C . ARG A 1 96 ? 6.731 16.141 -2.561 1.00 79.00 96 ARG A C 1
ATOM 751 O O . ARG A 1 96 ? 6.223 17.120 -2.025 1.00 79.00 96 ARG A O 1
ATOM 758 N N . MET A 1 97 ? 6.209 15.548 -3.626 1.00 79.69 97 MET A N 1
ATOM 759 C CA . MET A 1 97 ? 4.957 15.974 -4.246 1.00 79.69 97 MET A CA 1
ATOM 760 C C . MET A 1 97 ? 3.757 15.264 -3.617 1.00 79.69 97 MET A C 1
ATOM 762 O O . MET A 1 97 ? 2.769 15.898 -3.273 1.00 79.69 97 MET A O 1
ATOM 766 N N . VAL A 1 98 ? 3.869 13.950 -3.439 1.00 80.25 98 VAL A N 1
ATOM 767 C CA . VAL A 1 98 ? 2.789 13.054 -3.022 1.00 80.25 98 VAL A CA 1
ATOM 768 C C . VAL A 1 98 ? 2.674 12.996 -1.501 1.00 80.25 98 VAL A C 1
ATOM 770 O O . VAL A 1 98 ? 1.563 12.966 -0.978 1.00 80.25 98 VAL A O 1
ATOM 773 N N . GLY A 1 99 ? 3.796 13.036 -0.777 1.00 79.44 99 GLY A N 1
ATOM 774 C CA . GLY A 1 99 ? 3.815 13.015 0.688 1.00 79.44 99 GLY A CA 1
ATOM 775 C C . GLY A 1 99 ? 2.899 14.071 1.323 1.00 79.44 99 GLY A C 1
ATOM 776 O O . GLY A 1 99 ? 2.009 13.695 2.089 1.00 79.44 99 GLY A O 1
ATOM 777 N N . PRO A 1 100 ? 3.022 15.367 0.965 1.00 87.69 100 PRO A N 1
ATOM 778 C CA . PRO A 1 100 ? 2.175 16.424 1.520 1.00 87.69 100 PRO A CA 1
ATOM 779 C C . PRO A 1 100 ? 0.676 16.244 1.246 1.00 87.69 100 PRO A C 1
ATOM 781 O O . PRO A 1 100 ? -0.149 16.597 2.092 1.00 87.69 100 PRO A O 1
ATOM 784 N N . ASP A 1 101 ? 0.309 15.690 0.088 1.00 84.38 101 ASP A N 1
ATOM 785 C CA . ASP A 1 101 ? -1.089 15.426 -0.264 1.00 84.38 101 ASP A CA 1
ATOM 786 C C . ASP A 1 101 ? -1.671 14.294 0.590 1.00 84.38 101 ASP A C 1
ATOM 788 O O . ASP A 1 101 ? -2.789 14.412 1.105 1.00 84.38 101 ASP A O 1
ATOM 792 N N . PHE A 1 102 ? -0.899 13.224 0.815 1.00 82.94 102 PHE A N 1
ATOM 793 C CA . PHE A 1 102 ? -1.290 12.151 1.730 1.00 82.94 102 PHE A CA 1
ATOM 794 C C . PHE A 1 102 ? -1.401 12.643 3.172 1.00 82.94 102 PHE A C 1
ATOM 796 O O . PHE A 1 102 ? -2.382 12.328 3.848 1.00 82.94 102 PHE A O 1
ATOM 803 N N . GLU A 1 103 ? -0.454 13.456 3.641 1.00 85.06 103 GLU A N 1
ATOM 804 C CA . GLU A 1 103 ? -0.508 14.052 4.978 1.00 85.06 103 GLU A CA 1
ATOM 805 C C . GLU A 1 103 ? -1.738 14.947 5.157 1.00 85.06 103 GLU A C 1
ATOM 807 O O . GLU A 1 103 ? -2.457 14.818 6.151 1.00 85.06 103 GLU A O 1
ATOM 812 N N . GLN A 1 104 ? -2.047 15.804 4.177 1.00 87.62 104 GLN A N 1
ATOM 813 C CA . GLN A 1 104 ? -3.266 16.616 4.199 1.00 87.62 104 GLN A CA 1
ATOM 814 C C . GLN A 1 104 ? -4.532 15.757 4.181 1.00 87.62 104 GLN A C 1
ATOM 816 O O . GLN A 1 104 ? -5.487 16.048 4.910 1.00 87.62 104 GLN A O 1
ATOM 821 N N . GLY A 1 105 ? -4.555 14.69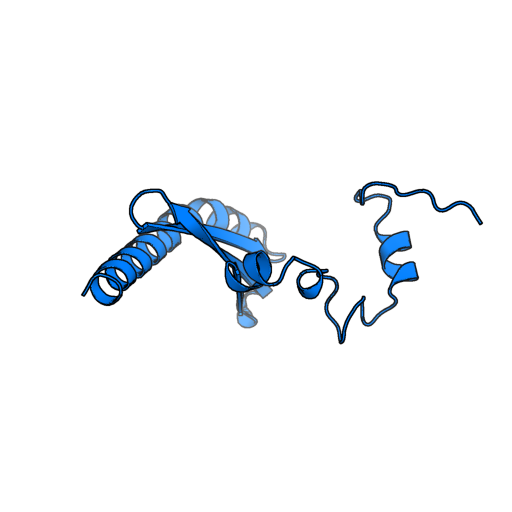4 3.374 1.00 85.88 105 GLY A N 1
ATOM 822 C CA . GLY A 1 105 ? -5.653 13.732 3.337 1.00 85.88 105 GLY A CA 1
ATOM 823 C C . GLY A 1 105 ? -5.888 13.080 4.701 1.00 85.88 105 GLY A C 1
ATOM 824 O O . GLY A 1 105 ? -7.017 13.070 5.197 1.00 85.88 105 GLY A O 1
ATOM 825 N N . LEU A 1 106 ? -4.820 12.615 5.352 1.00 85.38 106 LEU A N 1
ATOM 826 C CA . LEU A 1 106 ? -4.874 12.026 6.692 1.00 85.38 106 LEU A CA 1
ATOM 827 C C . LEU A 1 106 ? -5.283 13.047 7.762 1.00 85.38 106 LEU A C 1
ATOM 829 O O . LEU A 1 106 ? -6.060 12.711 8.656 1.00 85.38 106 LEU A O 1
ATOM 833 N N . ALA A 1 107 ? -4.839 14.302 7.659 1.00 86.38 107 ALA A N 1
ATOM 834 C CA . ALA A 1 107 ? -5.256 15.369 8.568 1.00 86.38 107 ALA A CA 1
ATOM 835 C C . ALA A 1 107 ? -6.764 15.657 8.459 1.00 86.38 107 ALA A C 1
ATOM 837 O O . ALA A 1 107 ? -7.452 15.798 9.473 1.00 86.38 107 ALA A O 1
ATOM 838 N N . ARG A 1 108 ? -7.311 15.676 7.236 1.00 87.38 108 ARG A N 1
ATOM 839 C CA . ARG A 1 108 ? -8.761 15.794 7.006 1.00 87.38 108 ARG A CA 1
ATOM 840 C C . ARG A 1 108 ? -9.522 14.588 7.546 1.00 87.38 108 ARG A C 1
ATOM 842 O O . ARG A 1 108 ? -10.559 14.765 8.182 1.00 87.38 108 ARG A O 1
ATOM 849 N N . LEU A 1 109 ? -8.997 13.382 7.334 1.00 84.25 109 LEU A N 1
ATOM 850 C CA . LEU A 1 109 ? -9.587 12.155 7.864 1.00 84.25 109 LEU A CA 1
ATOM 851 C C . LEU A 1 109 ? -9.655 12.184 9.395 1.00 84.25 109 LEU A C 1
ATOM 853 O O . LEU A 1 109 ? -10.693 11.845 9.959 1.00 84.25 109 LEU A O 1
ATOM 857 N N . LYS A 1 110 ? -8.595 12.656 10.063 1.00 82.50 110 LYS A N 1
ATOM 858 C CA . LYS A 1 110 ? -8.566 12.828 11.521 1.00 82.50 110 LYS A CA 1
ATOM 859 C C . LYS A 1 110 ? -9.692 13.744 12.008 1.00 82.50 110 LYS A C 1
ATOM 861 O O . LYS A 1 110 ? -10.424 13.360 12.913 1.00 82.50 110 LYS A O 1
ATOM 866 N N . MET A 1 111 ? -9.888 14.901 11.368 1.00 85.56 111 MET A N 1
ATOM 867 C CA . MET A 1 111 ? -10.970 15.832 11.734 1.00 85.56 111 MET A CA 1
ATOM 868 C C . MET A 1 111 ? -12.374 15.229 11.585 1.00 85.56 111 MET A C 1
ATOM 870 O O . MET A 1 111 ? -13.278 15.589 12.333 1.00 85.56 111 MET A O 1
ATOM 874 N N . LEU A 1 112 ? -12.580 14.344 10.606 1.00 85.56 112 LEU A N 1
ATOM 875 C CA . LEU A 1 112 ? -13.870 13.683 10.392 1.00 85.56 112 LEU A CA 1
ATOM 876 C C . LEU A 1 112 ? -14.106 12.521 11.363 1.00 85.56 112 LEU A C 1
ATOM 878 O O . LEU A 1 112 ? -15.244 12.294 11.763 1.00 85.56 112 LEU A O 1
ATOM 882 N N . ALA A 1 113 ? -13.051 11.781 11.707 1.00 81.62 113 ALA A N 1
ATOM 883 C CA . ALA A 1 113 ? -13.135 10.594 12.551 1.00 81.62 113 ALA A CA 1
ATOM 884 C C . ALA A 1 113 ? -13.216 10.914 14.053 1.00 81.62 113 ALA A C 1
ATOM 886 O O . ALA A 1 113 ? -13.792 10.133 14.802 1.00 81.62 113 ALA A O 1
ATOM 887 N N . GLU A 1 114 ? -12.652 12.042 14.492 1.00 79.62 114 GLU A N 1
ATOM 888 C CA . GLU A 1 114 ? -12.622 12.472 15.902 1.00 79.62 114 GLU A CA 1
ATOM 889 C C . GLU A 1 114 ? -13.725 13.489 16.245 1.00 79.62 114 GLU A C 1
ATOM 891 O O . GLU A 1 114 ? -13.558 14.311 17.146 1.00 79.62 114 GLU A O 1
ATOM 896 N N . LYS A 1 115 ? -14.834 13.460 15.498 1.00 54.22 115 LYS A N 1
ATOM 897 C CA . LYS A 1 115 ? -15.990 14.331 15.733 1.00 54.22 115 LYS A CA 1
ATOM 898 C C . LYS A 1 115 ? -16.776 13.962 16.987 1.00 54.22 115 LYS A C 1
ATOM 900 O O . LYS A 1 115 ? -16.919 12.751 17.263 1.00 54.22 115 LYS A O 1
#

Foldseek 3Di:
DDDDDDDDDPVCVVVQCVVQDPQDVPRNDVDPLVPPDPVQSVQKDWDKDDDPVQRKIKIKMWGWDDDPPGTDIDMDMDMDRDDDVVSVVVVVVCCVVVVVVVVVVVVVVCVVVVD

pLDDT: mean 80.24, std 7.31, range [54.22, 94.5]

Radius of gyration: 18.45 Å; chains: 1; bounding box: 32×54×44 Å

Secondary structure (DSSP, 8-state):
---------GGGHHHHHHHH-TTTTBTTB---GGGS-HHHHTTEEEEEEEEGGGTEEEEEEEEEEEETTEEEEEEEEEEE--S-HHHHHHHHHHHHHHHHHHHHHHHHHHHHHT-

=== Feature glossary ===
The record interleaves many kinds of information about one protein. Here is each kind framed as the question it answers.

Q: What does the local fold look like, residue by residue?
A: The Foldseek 3Di string encodes local tertiary geometry as a 20-letter alphabet — one character per residue — derived from the relative positions of nearby Cα atoms. Unlike the amino-acid sequence, 3Di is a direct function of the 3D structure, so two proteins with the same fold have similar 3Di strings even at low sequence identity.

Q: Which residues are in helices, strands, or loops?
A: The SS8 string is DSSP's per-residue secondary-structure call. α-helix (H) means an i→i+4 H-bond ladder; β-strand (E) means the residue participates in a β-sheet; 3₁₀ (G) and π (I) are tighter and wider helices; T/S are turns/bends; '-' is loop.

Q: How big and how compact is the whole molecule?
A: Radius of gyration (Rg) is the root-mean-square distance of Cα atoms from their centroid — a single number for overall size and compactness. A globular domain of N residues has Rg ≈ 2.2·N^0.38 Å; an extended or disordered chain has a much larger Rg. The Cα contact count is the number of residue pairs whose Cα atoms are within 8 Å and are more than four positions apart in sequence — a standard proxy for tertiary packing density. The bounding box is the smallest axis-aligned box enclosing all Cα atoms.

Q: Where is each backbone atom in 3D?
A: Structure coordinates are given as an mmCIF _atom_site loop: one row per atom with element, residue name, chain id, sequence number, and x/y/z position in Å. Only the four main-chain atoms per residue are included here; side chains are omitted to keep the record compact.

Q: What is the amino-acid chain?
A: Primary structure: the covalent order of the twenty standard amino acids along the backbone. Two proteins with the same sequence will (almost always) fold to the same structure; two with 30% identity often share a fold but not the details.

Q: What if only a Cα trace is available?
A: Three-state secondary structure (P-SEA) collapses the eight DSSP classes into helix (a), strand (b), and coil (c). P-SEA assigns these from Cα geometry alone — distances and angles — without requiring backbone oxygens, so it works on any Cα trace.

Q: What family and function is it annotated with?
A: Database cross-references. InterPro integrates a dozen domain/family signature databases into unified entries with residue-range hits. GO terms attach function/process/location labels with evidence codes. CATH codes position the fold in a four-level structural taxonomy. Organism is the NCBI-taxonomy species name.

Q: How confident is the AlphaFold model at each residue?
A: pLDDT is the predicted lDDT-Cα score: AlphaFold's confidence that the local environment of each residue (all inter-atomic distances within 15 Å) is correctly placed. It is a per-residue number between 0 and 100, with higher meaning more reliable.

Q: How mobile is each atom in the crystal?
A: B-factor (Debye–Waller factor) reflects atomic displacement in the crystal lattice. It is an experimental observable (units Å²), not a prediction; low values mean the atom is pinned down, high values mean it moves or is heterogeneous across the crystal.

Q: Which residues are buried vs exposed?
A: SASA measures how much of the protein is reachable by solvent. It is computed by rolling a water-sized probe over the atomic surface and summing the exposed area (Å²). Per-residue SASA distinguishes core (buried, low SASA) from surface (exposed, high SASA) residues; total SASA is a whole-molecule size measure.

Q: What do the diagnostic plots show?
A: Plot images: a contact map (which residues are close in 3D, as an N×N binary image), a Ramachandran scatter (backbone torsion angles, revealing secondary-structure composition at a glance), and — for AlphaFold structures — a PAE heatmap (pairwise prediction confidence).

Q: What known structures does this most resemble?
A: The Foldseek neighbor list gives the closest experimentally determined structures in the PDB, ranked by structural alignment. TM-score near 1 means near-identical fold; near 0.3 means only rough topology match. This is how one finds what a novel AlphaFold prediction most resembles in the solved-structure universe.

Q: Are the domains correctly placed relative to each other?
A: Predicted aligned error is AlphaFold's pairwise confidence. Unlike pLDDT (per-residue), PAE is per-residue-pair and captures whether two parts of the structure are correctly placed relative to each other. Units are ångströms of expected positional error.

Q: What do the rendered images show?
A: Structure images are PyMOL renders from six orthogonal camera directions. Cartoon representation draws helices as coils and strands as arrows; sticks shows the backbone as bonds; surface shows the solvent-excluded envelope. Rainbow coloring maps sequence position to hue (blue→red, N→C); chain coloring assigns a distinct color per polypeptide.

Q: What are the backbone torsion angles?
A: φ (phi) and ψ (psi) are the two rotatable backbone dihedrals per residue: φ is the C(i-1)–N–Cα–C torsion, ψ is the N–Cα–C–N(i+1) torsion, both in degrees on (−180°, 180°]. α-helical residues cluster near (−60°, −45°); β-strand residues near (−120°, +130°). A Ramachandran plot is simply a scatter of (φ, ψ) for every residue.